Protein AF-A0A2S6NDP8-F1 (afdb_monomer)

Secondary structure (DSSP, 8-state):
-------PPPPSSHHHHHHHHT---HHHHHHHHHHHHHHHS----HHHHHHHHHHHHH-HHHHHHHHHHHHH--

pLDDT: mean 87.01, std 16.05, range [35.91, 97.69]

Organism: Rhodopila globiformis (NCBI:txid1071)

Radius of gyration: 12.85 Å; Cα contacts (8 Å, |Δi|>4): 42; chains: 1; bounding box: 30×41×29 Å

Solvent-accessible surface area (backbone atoms only — not comparable to full-atom values): 4614 Å² total; per-residue (Å²): 142,86,79,89,74,70,78,74,76,74,69,86,48,66,54,56,46,59,58,52,75,76,55,92,44,74,68,60,51,50,50,53,55,48,40,52,56,36,72,76,55,75,60,89,51,64,71,58,45,51,51,40,52,51,51,34,71,77,35,55,67,58,48,52,46,44,53,50,52,60,73,71,54,131

Foldseek 3Di:
DDDPPPPLDPQPAPLLVVVVVPDPDPVLNVLSSLLLVCLLPPDPPPVSVVSNVVSCVVPVPSNVRSNVRSVVPD

Mean predicted aligned error: 6.16 Å

Structure (mmCIF, N/CA/C/O backbone):
data_AF-A0A2S6NDP8-F1
#
_entry.id   AF-A0A2S6NDP8-F1
#
loop_
_atom_site.group_PDB
_atom_site.id
_atom_site.type_symbol
_atom_site.label_atom_id
_atom_site.label_alt_id
_atom_site.label_comp_id
_atom_site.label_asym_id
_atom_site.label_entity_id
_atom_site.label_seq_id
_atom_site.pdbx_PDB_ins_code
_atom_site.Cartn_x
_atom_site.Cartn_y
_atom_site.Cartn_z
_atom_site.occupancy
_atom_site.B_iso_or_equiv
_atom_site.auth_seq_id
_atom_site.auth_comp_id
_atom_site.auth_asym_id
_atom_site.auth_atom_id
_atom_site.pdbx_PDB_model_num
ATOM 1 N N . MET A 1 1 ?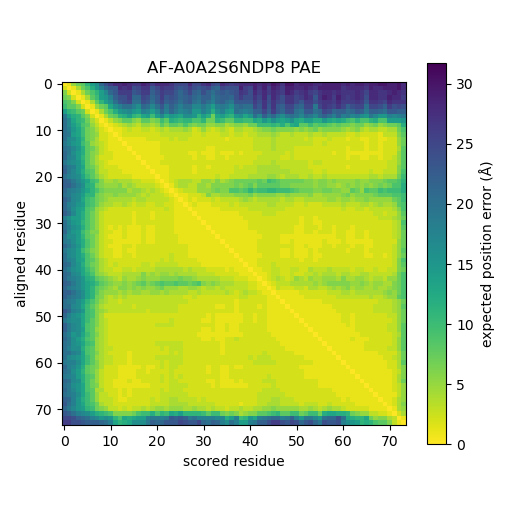 4.015 32.797 2.402 1.00 52.41 1 MET A N 1
ATOM 2 C CA . MET A 1 1 ? 2.659 32.229 2.262 1.00 52.41 1 MET A CA 1
ATOM 3 C C . MET A 1 1 ? 2.329 32.170 0.778 1.00 52.41 1 MET A C 1
ATOM 5 O O . MET A 1 1 ? 2.125 33.233 0.223 1.00 52.41 1 MET A O 1
ATOM 9 N N . LEU A 1 2 ? 2.374 30.989 0.141 1.00 40.12 2 LEU A N 1
ATOM 10 C CA . LEU A 1 2 ? 1.605 30.624 -1.066 1.00 40.12 2 LEU A CA 1
ATOM 11 C C . LEU A 1 2 ? 1.916 29.161 -1.471 1.00 40.12 2 LEU A C 1
ATOM 13 O O . LEU A 1 2 ? 2.995 28.855 -1.961 1.00 40.12 2 LEU A O 1
ATOM 17 N N . MET A 1 3 ? 0.927 28.293 -1.213 1.00 35.91 3 MET A N 1
ATOM 18 C CA . MET A 1 3 ? 0.520 27.108 -1.989 1.00 35.91 3 MET A CA 1
ATOM 19 C C . MET A 1 3 ? 1.504 25.933 -2.141 1.00 35.91 3 MET A C 1
ATOM 21 O O . MET A 1 3 ? 1.994 25.650 -3.230 1.00 35.91 3 MET A O 1
ATOM 25 N N . ALA A 1 4 ? 1.635 25.115 -1.090 1.00 41.44 4 ALA A N 1
ATOM 26 C CA . ALA A 1 4 ? 1.899 23.684 -1.266 1.00 41.44 4 ALA A CA 1
ATOM 27 C C . ALA A 1 4 ? 0.603 22.974 -1.707 1.00 41.44 4 ALA A C 1
ATOM 29 O O . ALA A 1 4 ? 0.065 22.129 -0.996 1.00 41.44 4 ALA A O 1
ATOM 30 N N . SER A 1 5 ? 0.080 23.326 -2.881 1.00 50.06 5 SER A N 1
ATOM 31 C CA . SER A 1 5 ? -0.934 22.512 -3.554 1.00 50.06 5 SER A CA 1
ATOM 32 C C . SER A 1 5 ? -0.217 21.374 -4.272 1.00 50.06 5 SER A C 1
ATOM 34 O O . SER A 1 5 ? -0.157 21.322 -5.497 1.00 50.06 5 SER A O 1
ATOM 36 N N . GLY A 1 6 ? 0.389 20.474 -3.493 1.00 45.69 6 GLY A N 1
ATOM 37 C CA . GLY A 1 6 ? 0.791 19.169 -3.994 1.00 45.69 6 GLY A CA 1
ATOM 38 C C . GLY A 1 6 ? -0.491 18.411 -4.286 1.00 45.69 6 GLY A C 1
ATOM 39 O O . GLY A 1 6 ? -1.069 17.828 -3.372 1.00 45.69 6 GLY A O 1
ATOM 40 N N . ALA A 1 7 ? -0.990 18.506 -5.519 1.00 50.28 7 ALA A N 1
ATOM 41 C CA . ALA A 1 7 ? -2.143 17.742 -5.963 1.00 50.28 7 ALA A CA 1
ATOM 42 C C . ALA A 1 7 ? -1.833 16.263 -5.706 1.00 50.28 7 ALA A C 1
ATOM 44 O O . ALA A 1 7 ? -1.030 15.656 -6.417 1.00 50.28 7 ALA A O 1
ATOM 4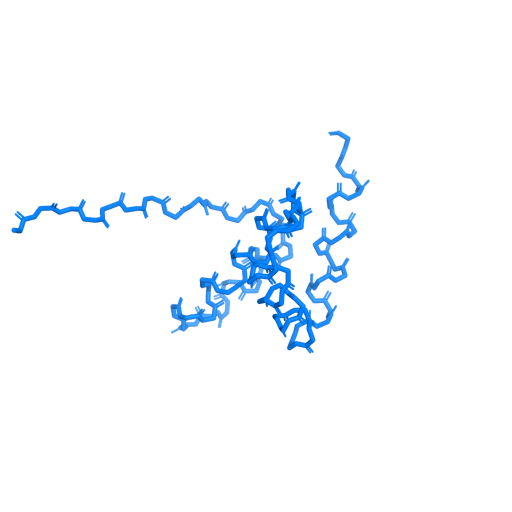5 N N . ARG A 1 8 ? -2.391 15.710 -4.622 1.00 62.44 8 ARG A N 1
ATOM 46 C CA . ARG A 1 8 ? -2.253 14.291 -4.303 1.00 62.44 8 ARG A CA 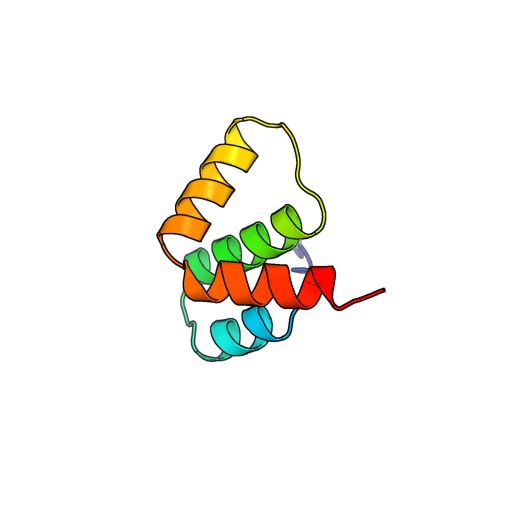1
ATOM 47 C C . ARG A 1 8 ? -2.844 13.556 -5.494 1.00 62.44 8 ARG A C 1
ATOM 49 O O . ARG A 1 8 ? -4.006 13.778 -5.834 1.00 62.44 8 ARG A O 1
ATOM 56 N N . LYS A 1 9 ? -2.018 12.767 -6.178 1.00 69.31 9 LYS A N 1
ATOM 57 C CA . LYS A 1 9 ? -2.483 11.986 -7.319 1.00 69.31 9 LYS A CA 1
ATOM 58 C C . LYS A 1 9 ? -3.607 11.078 -6.800 1.00 69.31 9 LYS A C 1
ATOM 60 O O . LYS A 1 9 ? -3.423 10.478 -5.738 1.00 69.31 9 LYS A O 1
ATOM 65 N N . PRO A 1 10 ? -4.778 11.048 -7.456 1.00 80.81 10 PRO 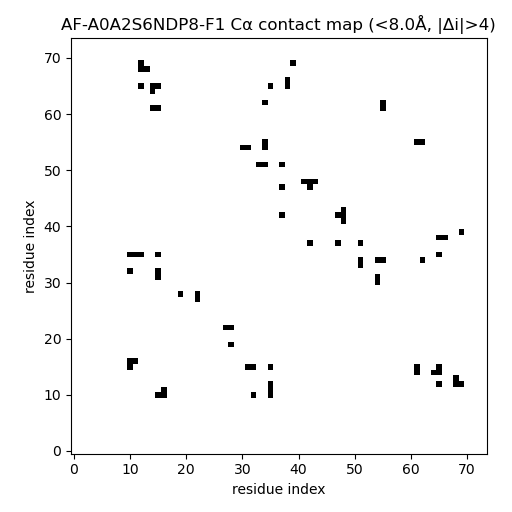A N 1
ATOM 66 C CA . PRO A 1 10 ? -5.866 10.192 -7.007 1.00 80.81 10 PRO A CA 1
ATOM 67 C C . PRO A 1 10 ? -5.404 8.727 -7.013 1.00 80.81 10 PRO A C 1
ATOM 69 O O . PRO A 1 10 ? -4.557 8.382 -7.844 1.00 80.81 10 PRO A O 1
ATOM 72 N N . PRO A 1 11 ? -5.957 7.882 -6.123 1.00 90.81 11 PRO A N 1
ATOM 73 C CA . PRO A 1 11 ? -5.603 6.471 -6.077 1.00 90.81 11 PRO A CA 1
ATOM 74 C C . PRO A 1 11 ? -5.877 5.810 -7.429 1.00 90.81 11 PRO A C 1
ATOM 76 O O . PRO A 1 11 ? -6.907 6.085 -8.066 1.00 90.81 11 PRO A O 1
ATOM 79 N N . PHE A 1 12 ? -4.936 4.982 -7.867 1.00 92.38 12 PHE A N 1
ATOM 80 C CA . PHE A 1 12 ? -4.966 4.282 -9.148 1.00 92.38 12 PHE A CA 1
ATOM 81 C C . PHE A 1 12 ? -5.832 3.018 -9.079 1.00 92.38 12 PHE A C 1
ATOM 83 O O . PHE A 1 12 ? -6.704 2.815 -9.921 1.00 92.38 12 PHE A O 1
ATOM 90 N N . THR A 1 13 ? -5.630 2.216 -8.041 1.00 95.00 13 THR A N 1
ATOM 91 C CA . THR A 1 13 ? -6.324 0.958 -7.760 1.00 95.00 13 THR A CA 1
ATOM 92 C C . THR A 1 13 ? -7.648 1.196 -7.034 1.00 95.00 13 THR A C 1
ATOM 94 O O . THR A 1 13 ? -7.827 2.166 -6.284 1.00 95.00 13 THR A O 1
ATOM 97 N N . GLN A 1 14 ? -8.612 0.301 -7.244 1.00 94.69 14 GLN A N 1
ATOM 98 C CA . GLN A 1 14 ? -9.847 0.276 -6.467 1.00 94.69 14 GLN A CA 1
ATOM 99 C C . GLN A 1 14 ? -9.594 -0.136 -5.018 1.00 94.69 14 GLN A C 1
ATOM 101 O O . GLN A 1 14 ? -10.250 0.410 -4.131 1.00 94.69 14 GLN A O 1
ATOM 106 N N . ALA A 1 15 ? -8.647 -1.043 -4.771 1.00 94.62 15 ALA A N 1
ATOM 107 C CA . ALA A 1 15 ? -8.233 -1.451 -3.432 1.00 94.62 15 ALA A CA 1
ATOM 108 C C . ALA A 1 15 ? -7.894 -0.241 -2.547 1.00 94.62 15 ALA A C 1
ATOM 110 O O . ALA A 1 15 ? -8.471 -0.055 -1.474 1.00 94.62 15 ALA A O 1
ATOM 111 N N . VAL A 1 16 ? -7.028 0.651 -3.035 1.00 94.19 16 VAL A N 1
ATOM 112 C CA . VAL A 1 16 ? -6.638 1.855 -2.288 1.00 94.19 16 VAL A CA 1
ATOM 113 C C . VAL A 1 16 ? -7.798 2.837 -2.195 1.00 94.19 16 VAL A C 1
ATOM 115 O O . VAL A 1 16 ? -8.009 3.415 -1.133 1.00 94.19 16 VAL A O 1
ATOM 118 N N . ARG A 1 17 ? -8.599 2.998 -3.257 1.00 94.81 17 ARG A N 1
ATOM 119 C CA . ARG A 1 17 ? -9.782 3.873 -3.226 1.00 94.81 17 ARG A CA 1
ATOM 120 C C . ARG A 1 17 ? -10.746 3.498 -2.099 1.00 94.81 17 ARG A C 1
ATOM 122 O O . ARG A 1 17 ? -11.096 4.374 -1.319 1.00 94.81 17 ARG A O 1
ATOM 129 N N . LYS A 1 18 ? -11.110 2.217 -1.985 1.00 93.94 18 LYS A N 1
ATOM 130 C CA . LYS A 1 18 ? -12.027 1.716 -0.948 1.00 93.94 18 LYS A CA 1
ATOM 131 C C . LYS A 1 18 ? -11.478 1.949 0.452 1.00 93.94 18 LYS A C 1
ATOM 133 O O . LYS A 1 18 ? -12.181 2.446 1.317 1.00 93.94 18 LYS A O 1
ATOM 138 N N . VAL A 1 19 ? -10.202 1.632 0.676 1.00 93.50 19 VAL A N 1
ATOM 139 C CA . VAL A 1 19 ? -9.598 1.802 2.004 1.00 93.50 19 VAL A CA 1
ATOM 140 C C . VAL A 1 19 ? -9.508 3.281 2.396 1.00 93.50 19 VAL A C 1
ATOM 142 O O . VAL A 1 19 ? -9.667 3.614 3.568 1.00 93.50 19 VAL A O 1
ATOM 145 N N . LEU A 1 20 ? -9.283 4.182 1.436 1.00 92.75 20 LEU A N 1
ATOM 146 C CA . LEU A 1 20 ? -9.249 5.621 1.703 1.00 92.75 20 LEU A CA 1
ATOM 147 C C . LEU A 1 20 ? -10.624 6.214 2.044 1.00 92.75 20 LEU A C 1
ATOM 149 O O . LEU A 1 20 ? -10.656 7.239 2.716 1.00 92.75 20 LEU A O 1
ATOM 153 N N . GLU A 1 21 ? -11.736 5.596 1.634 1.00 91.75 21 GLU A N 1
ATOM 154 C CA . GLU A 1 21 ? -13.087 6.061 1.997 1.00 91.75 21 GLU A CA 1
ATOM 155 C C . GLU A 1 21 ? -13.337 5.984 3.515 1.00 91.75 21 GLU A C 1
ATOM 157 O O . GLU A 1 21 ? -14.032 6.836 4.067 1.00 91.75 21 GLU A O 1
ATOM 162 N N . ASP A 1 22 ? -12.701 5.027 4.198 1.00 89.50 22 ASP A N 1
ATOM 163 C CA . ASP A 1 22 ? -12.871 4.781 5.636 1.00 89.50 22 ASP A CA 1
ATOM 164 C C . ASP A 1 22 ? -11.764 5.406 6.512 1.00 89.50 22 ASP A C 1
ATOM 166 O O . ASP A 1 22 ? -11.807 5.335 7.747 1.00 89.50 22 ASP A O 1
ATOM 170 N N . ILE A 1 23 ? -10.739 6.021 5.910 1.00 89.25 23 ILE A N 1
ATOM 171 C CA . ILE A 1 23 ? -9.604 6.597 6.640 1.00 89.25 23 ILE A CA 1
ATOM 172 C C . ILE A 1 23 ? -9.812 8.094 6.872 1.00 89.25 23 ILE A C 1
ATOM 174 O O . ILE A 1 23 ? -9.889 8.881 5.944 1.00 89.25 23 ILE A O 1
ATOM 178 N N . ASN A 1 24 ? -9.764 8.497 8.145 1.00 85.44 24 ASN A N 1
ATOM 179 C CA . ASN A 1 24 ? -9.737 9.905 8.570 1.00 85.44 24 ASN A CA 1
ATOM 180 C C . ASN A 1 24 ? -8.354 10.342 9.100 1.00 85.44 24 ASN A C 1
ATOM 182 O O . ASN A 1 24 ? -8.243 11.249 9.926 1.00 85.44 24 ASN A O 1
ATOM 186 N N . ASN A 1 25 ? -7.283 9.652 8.697 1.00 90.38 25 ASN A N 1
ATOM 187 C CA . ASN A 1 25 ? -5.919 9.919 9.154 1.00 90.38 25 ASN A CA 1
ATOM 188 C C . ASN A 1 25 ? -4.992 10.190 7.967 1.00 90.38 25 ASN A C 1
ATOM 190 O O . ASN A 1 25 ? -4.537 9.259 7.303 1.00 90.38 25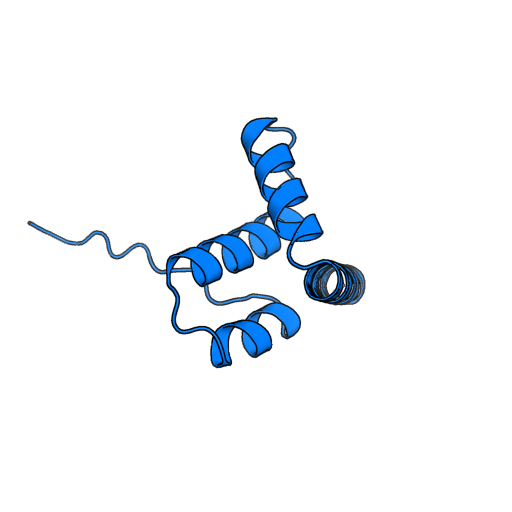 ASN A O 1
ATOM 194 N N . SER A 1 26 ? -4.617 11.457 7.793 1.00 86.88 26 SER A N 1
ATOM 195 C CA . SER A 1 26 ? -3.767 11.929 6.695 1.00 86.88 26 SER A CA 1
ATOM 196 C C . SER A 1 26 ? -2.410 11.220 6.592 1.00 86.88 26 SER A C 1
ATOM 198 O O . SER A 1 26 ? -1.843 11.135 5.506 1.00 86.88 26 SER A O 1
ATOM 200 N N . GLY A 1 27 ? -1.865 10.723 7.709 1.00 90.00 27 GLY A N 1
ATOM 201 C CA . GLY A 1 27 ? -0.616 9.957 7.716 1.00 90.00 27 GLY A CA 1
ATOM 202 C C . GLY A 1 27 ? -0.801 8.566 7.113 1.00 90.00 27 GLY A C 1
ATOM 203 O O . GLY A 1 27 ? -0.029 8.167 6.244 1.00 90.00 27 GLY A O 1
ATOM 204 N N . LYS A 1 28 ? -1.874 7.869 7.508 1.00 91.69 28 LYS A N 1
ATOM 205 C CA . LYS A 1 28 ? -2.239 6.576 6.914 1.00 91.69 28 LYS A CA 1
ATOM 206 C C . LYS A 1 28 ? -2.569 6.721 5.433 1.00 91.69 28 LYS A C 1
ATOM 208 O O . LYS A 1 28 ? -2.086 5.924 4.641 1.00 91.69 28 LYS A O 1
ATOM 213 N N . GLU A 1 29 ? -3.318 7.755 5.050 1.00 93.31 29 GLU A N 1
ATOM 214 C CA . GLU A 1 29 ? -3.603 8.037 3.635 1.00 93.31 29 GLU A CA 1
ATOM 215 C C . GLU A 1 29 ? -2.314 8.164 2.815 1.00 93.31 29 GLU A C 1
ATOM 217 O O . GLU A 1 29 ? -2.174 7.539 1.766 1.00 93.31 29 GLU A O 1
ATOM 222 N N . ALA A 1 30 ? -1.351 8.951 3.307 1.00 92.50 30 ALA A N 1
ATOM 223 C CA . ALA A 1 30 ? -0.078 9.159 2.628 1.00 92.50 30 ALA A CA 1
ATOM 224 C C . ALA A 1 30 ? 0.740 7.866 2.506 1.00 92.50 30 ALA A C 1
ATOM 226 O O . ALA A 1 30 ? 1.390 7.662 1.483 1.00 92.50 30 ALA A O 1
ATOM 227 N N . ASP A 1 31 ? 0.703 6.993 3.514 1.00 94.44 31 ASP A N 1
ATOM 228 C CA . ASP A 1 31 ? 1.363 5.689 3.457 1.00 94.44 31 ASP A CA 1
ATOM 229 C C . ASP A 1 31 ? 0.711 4.762 2.425 1.00 94.44 31 ASP A C 1
ATOM 231 O O . ASP A 1 31 ? 1.421 4.115 1.657 1.00 94.44 31 ASP A O 1
ATOM 235 N N . LEU A 1 32 ? -0.620 4.723 2.343 1.00 94.69 32 LEU A N 1
ATOM 236 C CA . LEU 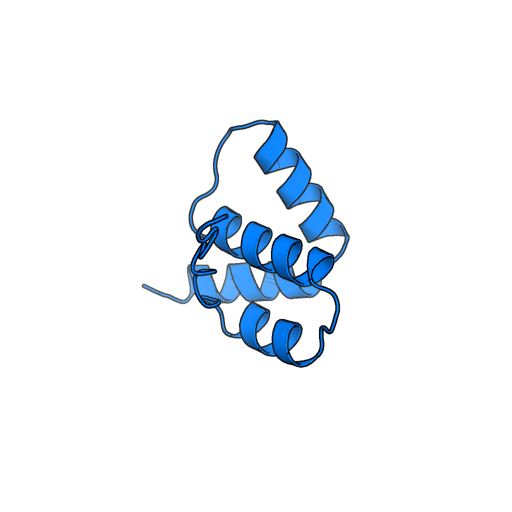A 1 32 ? -1.306 3.875 1.364 1.00 94.69 32 LEU A CA 1
ATOM 237 C C . LEU A 1 32 ? -1.101 4.360 -0.074 1.00 94.69 32 LEU A C 1
ATOM 239 O O . LEU A 1 32 ? -0.806 3.555 -0.954 1.00 94.69 32 LEU A O 1
ATOM 243 N N . LEU A 1 33 ? -1.171 5.674 -0.300 1.00 94.56 33 LEU A N 1
ATOM 244 C CA . LEU A 1 33 ? -0.859 6.273 -1.600 1.00 94.56 33 LEU A CA 1
ATOM 245 C C . LEU A 1 33 ? 0.616 6.075 -1.976 1.00 94.56 33 LEU A C 1
ATOM 247 O O . LEU A 1 33 ? 0.937 5.849 -3.141 1.00 94.56 33 LEU A O 1
ATOM 251 N N . PHE A 1 34 ? 1.525 6.140 -0.997 1.00 95.00 34 PHE A N 1
ATOM 252 C CA . PHE A 1 34 ? 2.935 5.828 -1.216 1.00 95.00 34 PHE A CA 1
ATOM 253 C C . PHE A 1 34 ? 3.129 4.363 -1.613 1.00 95.00 34 PHE A C 1
ATOM 255 O O . PHE A 1 34 ? 3.879 4.092 -2.549 1.00 95.00 34 PHE A O 1
ATOM 262 N N . LEU A 1 35 ? 2.470 3.430 -0.915 1.00 95.81 35 LEU A N 1
ATOM 263 C CA . LEU A 1 35 ? 2.550 2.006 -1.229 1.00 95.81 35 LEU A CA 1
ATOM 264 C C . LEU A 1 35 ? 2.082 1.746 -2.660 1.00 95.81 35 LEU A C 1
ATOM 266 O O . LEU A 1 35 ? 2.805 1.112 -3.417 1.00 95.81 35 LEU A O 1
ATOM 270 N N . GLU A 1 36 ? 0.925 2.281 -3.044 1.00 95.38 36 GLU A N 1
ATOM 271 C CA . GLU A 1 36 ? 0.394 2.136 -4.400 1.00 95.38 36 GLU A CA 1
ATOM 272 C C . GLU A 1 36 ? 1.360 2.661 -5.463 1.00 95.38 36 GLU A C 1
ATOM 274 O O . GLU A 1 36 ? 1.694 1.954 -6.411 1.00 95.38 36 GLU A O 1
ATOM 279 N N . ALA A 1 37 ? 1.860 3.886 -5.282 1.00 94.00 37 ALA A N 1
ATOM 280 C CA . ALA A 1 37 ? 2.805 4.486 -6.2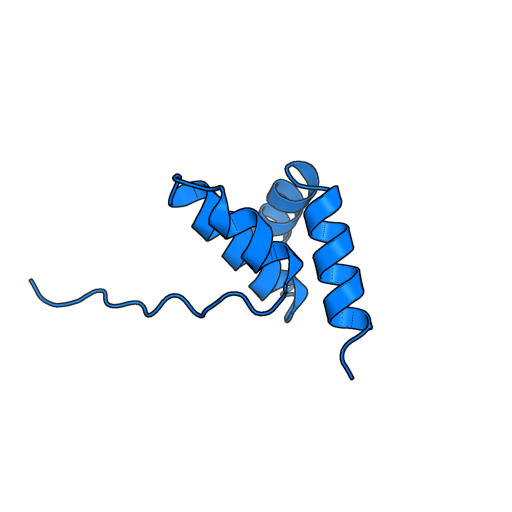14 1.00 94.00 37 ALA A CA 1
ATOM 281 C C . ALA A 1 37 ? 4.103 3.670 -6.324 1.00 94.00 37 ALA A C 1
ATOM 283 O O . ALA A 1 37 ? 4.674 3.562 -7.410 1.00 94.00 37 ALA A O 1
ATOM 284 N N . TRP A 1 38 ? 4.565 3.086 -5.214 1.00 94.44 38 TRP A N 1
ATOM 285 C CA . TRP A 1 38 ? 5.736 2.218 -5.208 1.00 94.44 38 TRP A CA 1
ATOM 286 C C . TRP A 1 38 ? 5.467 0.875 -5.897 1.00 94.44 38 TRP A C 1
ATOM 288 O O . TRP A 1 38 ? 6.322 0.429 -6.647 1.00 94.44 38 TRP A O 1
ATOM 298 N N . GLU A 1 39 ? 4.305 0.243 -5.704 1.00 93.88 39 GLU A N 1
ATOM 299 C CA . GLU A 1 39 ? 3.960 -1.019 -6.388 1.00 93.88 39 GLU A CA 1
ATOM 300 C C . GLU A 1 39 ? 3.791 -0.811 -7.907 1.00 93.88 39 GLU A C 1
ATOM 302 O O . GLU A 1 39 ? 4.168 -1.677 -8.693 1.00 93.88 39 GLU A O 1
ATOM 307 N N . MET A 1 40 ? 3.311 0.363 -8.343 1.00 93.44 40 MET A N 1
ATOM 308 C CA . MET A 1 40 ? 3.259 0.729 -9.767 1.00 93.44 40 MET A CA 1
ATOM 309 C C . MET A 1 40 ? 4.647 0.902 -10.392 1.00 93.44 40 MET A C 1
ATOM 311 O O . MET A 1 40 ? 4.863 0.546 -11.550 1.00 93.44 40 MET A O 1
ATOM 315 N N . GLN A 1 41 ? 5.583 1.499 -9.652 1.00 92.81 41 GLN A N 1
ATOM 316 C CA . GLN A 1 41 ? 6.944 1.730 -10.125 1.00 92.81 41 GLN A CA 1
ATOM 317 C C . GLN A 1 41 ? 7.954 1.477 -9.000 1.00 92.81 41 GLN A C 1
ATOM 319 O O . GLN A 1 41 ? 8.437 2.426 -8.365 1.00 92.81 41 GLN A O 1
ATOM 324 N N . PRO A 1 42 ? 8.314 0.202 -8.760 1.00 91.06 42 PRO A N 1
ATOM 325 C CA . PRO A 1 42 ? 9.257 -0.137 -7.711 1.00 91.06 42 PRO A CA 1
ATOM 326 C C . PRO A 1 42 ? 10.607 0.528 -7.965 1.00 91.06 42 PRO A C 1
ATOM 328 O O . PRO A 1 42 ? 11.155 0.498 -9.067 1.00 91.06 42 PRO A O 1
ATOM 331 N N . THR A 1 43 ? 11.162 1.128 -6.917 1.00 92.31 43 THR A N 1
ATOM 332 C CA . THR A 1 43 ? 12.502 1.719 -6.935 1.00 92.31 43 THR A CA 1
ATOM 333 C C . THR A 1 43 ? 13.435 0.968 -5.991 1.00 92.31 43 THR A C 1
ATOM 335 O O . THR A 1 43 ? 13.019 0.511 -4.923 1.00 92.31 43 THR A O 1
ATOM 338 N N . ASN A 1 44 ? 14.714 0.892 -6.370 1.00 90.00 44 ASN A N 1
ATOM 339 C CA . ASN A 1 44 ? 15.784 0.256 -5.594 1.00 90.00 44 ASN A CA 1
ATOM 340 C C . ASN A 1 44 ? 16.376 1.176 -4.513 1.00 90.00 44 ASN A C 1
ATOM 342 O O . ASN A 1 44 ? 17.362 0.829 -3.863 1.00 90.00 44 ASN A O 1
ATOM 346 N N . LEU A 1 45 ? 15.810 2.371 -4.323 1.00 94.31 45 LEU A N 1
ATOM 347 C CA . LEU A 1 45 ? 16.198 3.249 -3.226 1.00 94.31 45 LEU A CA 1
ATOM 348 C C . LEU A 1 45 ? 15.853 2.580 -1.893 1.00 94.31 45 LEU A C 1
ATOM 350 O O . LEU A 1 45 ? 14.680 2.460 -1.543 1.00 94.31 45 LEU A O 1
ATOM 354 N N . LEU A 1 46 ? 16.884 2.214 -1.125 1.00 92.44 46 LEU A N 1
ATOM 355 C CA . LEU A 1 46 ? 16.755 1.449 0.119 1.00 92.44 46 LEU A CA 1
ATOM 356 C C . LEU A 1 46 ? 15.686 2.013 1.066 1.00 92.44 46 LEU A C 1
ATOM 358 O O . LEU A 1 46 ? 14.868 1.263 1.593 1.00 92.44 46 LEU A O 1
ATOM 362 N N . GLY A 1 47 ? 15.652 3.335 1.251 1.00 95.06 47 GLY A N 1
ATOM 363 C CA . GLY A 1 47 ? 14.656 3.983 2.109 1.00 95.06 47 GLY A CA 1
ATOM 364 C C . GLY A 1 47 ? 13.216 3.773 1.629 1.00 95.06 47 GLY A C 1
ATOM 365 O O . GLY A 1 47 ? 12.333 3.491 2.438 1.00 95.06 47 GLY A O 1
ATOM 366 N N . ALA A 1 48 ? 12.978 3.846 0.318 1.00 93.25 48 ALA A N 1
ATOM 367 C CA . ALA A 1 48 ? 11.659 3.613 -0.263 1.00 93.25 48 ALA A CA 1
ATOM 368 C C . ALA A 1 48 ? 11.258 2.135 -0.167 1.00 93.25 48 ALA A C 1
ATOM 370 O O . ALA A 1 48 ? 10.142 1.837 0.250 1.00 93.25 48 ALA A O 1
ATOM 371 N N . THR A 1 49 ? 12.184 1.216 -0.459 1.00 95.56 49 THR A N 1
ATOM 372 C CA . THR A 1 49 ? 11.966 -0.232 -0.320 1.00 95.56 49 THR A CA 1
ATOM 373 C C . THR A 1 49 ? 11.615 -0.618 1.119 1.00 95.56 49 THR A C 1
ATOM 375 O O . THR A 1 49 ? 10.675 -1.382 1.351 1.00 95.56 49 THR A O 1
ATOM 378 N N . LEU A 1 50 ? 12.338 -0.076 2.106 1.00 96.94 50 LEU A N 1
ATOM 379 C CA . LEU A 1 50 ? 12.077 -0.338 3.524 1.00 96.94 50 LEU A CA 1
ATOM 380 C C . LEU A 1 50 ? 10.715 0.204 3.954 1.00 96.94 50 LEU A C 1
ATOM 382 O O . LEU A 1 50 ? 9.964 -0.516 4.615 1.00 96.94 50 LEU A O 1
ATOM 386 N N . ARG A 1 51 ? 10.378 1.433 3.548 1.00 96.12 51 ARG A N 1
ATOM 387 C CA . ARG A 1 51 ? 9.076 2.035 3.846 1.00 96.12 51 ARG A CA 1
ATOM 388 C C . ARG A 1 51 ? 7.934 1.226 3.228 1.00 96.12 51 ARG A C 1
ATOM 390 O O . ARG A 1 51 ? 7.011 0.855 3.945 1.00 96.12 51 ARG A O 1
ATOM 397 N N . ALA A 1 52 ? 8.027 0.869 1.947 1.00 96.12 52 ALA A N 1
ATOM 398 C CA . ALA A 1 52 ? 7.033 0.024 1.284 1.00 96.12 52 ALA A CA 1
ATOM 399 C C . ALA A 1 52 ? 6.876 -1.321 2.012 1.00 96.12 52 ALA A C 1
ATOM 401 O O . ALA A 1 52 ? 5.766 -1.729 2.341 1.00 96.12 52 ALA A O 1
ATOM 402 N N . SER A 1 53 ? 7.988 -1.964 2.384 1.00 95.81 53 SER A N 1
ATOM 403 C CA . SER A 1 53 ? 7.972 -3.225 3.139 1.00 95.81 53 SER A CA 1
ATOM 404 C C . SER A 1 53 ? 7.297 -3.101 4.510 1.00 95.81 53 SER A C 1
ATOM 406 O O . SER A 1 53 ? 6.620 -4.028 4.956 1.00 95.81 53 SER A O 1
ATOM 408 N N . GLN A 1 54 ? 7.485 -1.980 5.211 1.00 97.69 54 GLN A N 1
ATOM 409 C CA . GLN A 1 54 ? 6.805 -1.706 6.481 1.00 97.69 54 GLN A CA 1
ATOM 410 C C . GLN A 1 54 ? 5.296 -1.543 6.276 1.00 97.69 54 GLN A C 1
ATOM 412 O O . GLN A 1 54 ? 4.521 -2.189 6.981 1.00 97.69 54 GLN A O 1
ATOM 417 N N . ILE A 1 55 ? 4.883 -0.757 5.280 1.00 96.75 55 ILE A N 1
ATOM 418 C CA . ILE A 1 55 ? 3.466 -0.510 4.990 1.00 96.75 55 ILE A CA 1
ATOM 419 C C . ILE A 1 55 ? 2.774 -1.801 4.531 1.00 96.75 55 ILE A C 1
ATOM 421 O O . ILE A 1 55 ? 1.679 -2.092 5.005 1.00 96.75 55 ILE A O 1
ATOM 425 N N . ARG A 1 56 ? 3.426 -2.634 3.706 1.00 96.50 56 ARG A N 1
ATOM 426 C CA . ARG A 1 56 ? 2.915 -3.962 3.312 1.00 96.50 56 ARG A CA 1
ATOM 427 C C . ARG A 1 56 ? 2.704 -4.883 4.504 1.00 96.50 56 ARG A C 1
ATOM 429 O O . ARG A 1 56 ? 1.683 -5.550 4.581 1.00 96.50 56 ARG A O 1
ATOM 436 N N . ARG A 1 57 ? 3.650 -4.920 5.448 1.00 97.06 57 ARG A N 1
ATOM 437 C CA . ARG A 1 57 ? 3.502 -5.728 6.670 1.00 97.06 57 ARG A CA 1
ATOM 438 C C . ARG A 1 57 ? 2.348 -5.247 7.546 1.00 97.06 57 ARG A C 1
ATOM 440 O O . ARG A 1 57 ? 1.687 -6.075 8.160 1.00 97.06 57 ARG A O 1
ATOM 447 N N . ALA A 1 58 ? 2.103 -3.939 7.586 1.00 95.94 58 ALA A N 1
ATOM 448 C CA . ALA A 1 58 ? 0.961 -3.369 8.293 1.00 95.94 58 ALA A CA 1
ATOM 449 C C . ALA A 1 58 ? -0.376 -3.583 7.553 1.00 95.94 58 ALA A C 1
ATOM 451 O O . ALA A 1 58 ? -1.419 -3.606 8.197 1.00 95.94 58 ALA A O 1
ATOM 452 N N . ASN A 1 59 ? -0.351 -3.758 6.225 1.00 95.88 59 ASN A N 1
ATOM 453 C CA . ASN A 1 59 ? -1.538 -3.862 5.370 1.00 95.88 59 ASN A CA 1
ATOM 454 C C . ASN A 1 59 ? -1.410 -5.031 4.363 1.00 95.88 59 ASN A C 1
ATOM 456 O O . ASN A 1 59 ? -1.405 -4.803 3.150 1.00 95.88 59 ASN A O 1
ATOM 460 N N . PRO A 1 60 ? -1.282 -6.290 4.829 1.00 95.81 60 PRO A N 1
ATOM 461 C CA . PRO A 1 60 ? -0.939 -7.419 3.961 1.00 95.81 60 PRO A CA 1
ATOM 462 C C . PRO A 1 60 ? -2.024 -7.733 2.926 1.00 95.81 60 PRO A C 1
ATOM 464 O O . PRO A 1 60 ? -1.700 -8.064 1.788 1.00 95.81 60 PRO A O 1
ATOM 467 N N . GLN A 1 61 ? -3.299 -7.597 3.301 1.00 95.94 61 GLN A N 1
ATOM 468 C CA . GLN A 1 61 ? -4.422 -7.828 2.394 1.00 95.94 61 GLN A CA 1
ATOM 469 C C . GLN A 1 61 ? -4.481 -6.762 1.293 1.00 95.94 61 GLN A C 1
ATOM 471 O O . GLN A 1 61 ? -4.521 -7.104 0.116 1.00 95.94 61 GLN A O 1
ATOM 476 N N . LEU A 1 62 ? -4.389 -5.482 1.666 1.00 95.50 62 LEU A N 1
ATOM 477 C CA . LEU A 1 62 ? -4.389 -4.379 0.705 1.00 95.50 62 LEU A CA 1
ATOM 478 C C . LEU A 1 62 ? -3.230 -4.496 -0.295 1.00 95.50 62 LEU A C 1
ATOM 480 O O . LEU A 1 62 ? -3.421 -4.278 -1.484 1.00 95.50 62 LEU A O 1
ATOM 484 N N . ALA A 1 63 ? -2.035 -4.879 0.165 1.00 96.12 63 ALA A N 1
ATOM 485 C CA . ALA A 1 63 ? -0.895 -5.087 -0.724 1.00 96.12 63 ALA A CA 1
ATOM 486 C C . ALA A 1 63 ? -1.154 -6.189 -1.768 1.00 96.12 63 ALA A C 1
ATOM 488 O O . ALA A 1 63 ? -0.748 -6.045 -2.918 1.00 96.12 63 ALA A O 1
ATOM 489 N N . ALA A 1 64 ? -1.833 -7.275 -1.384 1.00 95.44 64 ALA A N 1
ATOM 490 C CA . ALA A 1 64 ? -2.201 -8.343 -2.311 1.00 95.44 64 ALA A CA 1
ATOM 491 C C . ALA A 1 64 ? -3.267 -7.892 -3.323 1.00 95.44 64 ALA A C 1
ATOM 493 O O . ALA A 1 64 ? -3.184 -8.254 -4.494 1.00 95.44 64 ALA A O 1
ATOM 494 N N . GLU A 1 65 ? -4.239 -7.086 -2.891 1.00 96.38 65 GLU A N 1
ATOM 495 C CA . GLU A 1 65 ? -5.270 -6.525 -3.771 1.00 96.38 65 GLU A CA 1
ATOM 496 C C . GLU A 1 65 ? -4.666 -5.547 -4.794 1.00 96.38 65 GLU A C 1
ATOM 498 O O . GLU A 1 65 ? -4.950 -5.668 -5.984 1.00 96.38 65 GLU A O 1
ATOM 503 N N . ILE A 1 66 ? -3.759 -4.656 -4.367 1.00 94.88 66 ILE A N 1
ATOM 504 C CA . ILE A 1 66 ? -3.007 -3.763 -5.269 1.00 94.88 66 ILE A CA 1
ATOM 505 C C . ILE A 1 66 ? -2.220 -4.579 -6.301 1.00 94.88 66 ILE A C 1
ATOM 507 O O . ILE 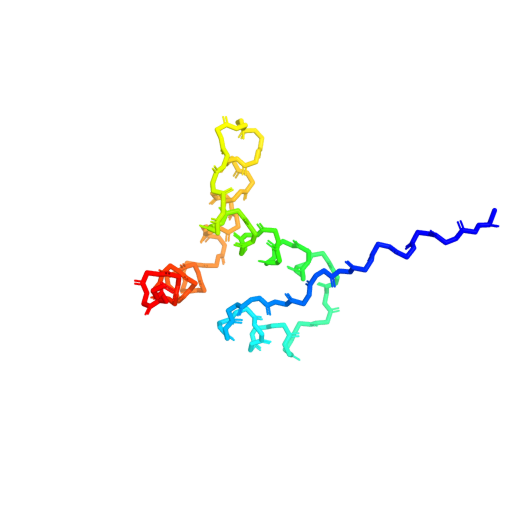A 1 66 ? -2.330 -4.327 -7.498 1.00 94.88 66 ILE A O 1
ATOM 511 N N . ASP A 1 67 ? -1.439 -5.568 -5.857 1.00 94.06 67 ASP A N 1
ATOM 512 C CA . ASP A 1 67 ? -0.624 -6.410 -6.742 1.00 94.06 67 ASP A CA 1
ATOM 513 C C . ASP A 1 67 ? -1.484 -7.171 -7.767 1.00 94.06 67 ASP A C 1
ATOM 515 O O . ASP A 1 67 ? -1.127 -7.247 -8.945 1.00 94.06 67 ASP A O 1
ATOM 519 N N . ALA A 1 68 ? -2.644 -7.685 -7.347 1.00 94.88 68 ALA A N 1
ATOM 520 C CA . ALA A 1 68 ? -3.591 -8.351 -8.236 1.00 94.88 68 ALA A CA 1
ATOM 521 C C . ALA A 1 68 ? -4.177 -7.392 -9.285 1.00 94.88 68 ALA A C 1
ATOM 523 O O . ALA A 1 68 ? -4.249 -7.748 -10.462 1.00 94.88 68 ALA A O 1
ATOM 524 N N . GLU A 1 69 ? -4.560 -6.176 -8.887 1.00 94.94 69 GLU A N 1
ATOM 525 C CA . GLU A 1 69 ? -5.084 -5.164 -9.809 1.00 94.94 69 GLU A CA 1
ATOM 526 C C . GLU A 1 69 ? -4.026 -4.691 -10.813 1.00 94.94 69 GLU A C 1
ATOM 528 O O . GLU A 1 69 ? -4.314 -4.605 -12.007 1.00 94.94 69 GLU A O 1
ATOM 533 N N . LEU A 1 70 ? -2.792 -4.444 -10.363 1.00 92.50 70 LEU A N 1
ATOM 534 C CA . LEU A 1 70 ? -1.699 -4.000 -11.234 1.00 92.50 70 LEU A CA 1
ATOM 535 C C . LEU A 1 70 ? -1.269 -5.077 -12.235 1.00 92.50 70 LEU A C 1
ATOM 537 O O . LEU A 1 70 ? -0.942 -4.752 -13.371 1.00 92.50 70 LEU A O 1
ATOM 541 N N . LYS A 1 71 ? -1.293 -6.358 -11.847 1.00 90.25 71 LYS A N 1
ATOM 542 C CA . LYS A 1 71 ? -1.004 -7.481 -12.758 1.00 90.25 71 LYS A CA 1
ATOM 543 C C . LYS A 1 71 ? -2.164 -7.809 -13.697 1.00 90.25 71 LYS A C 1
ATOM 545 O O . LYS A 1 71 ? -1.938 -8.390 -14.755 1.00 90.25 71 LYS A O 1
ATOM 550 N N . GLY A 1 72 ? -3.394 -7.490 -13.295 1.00 83.25 72 GLY A N 1
ATOM 551 C CA . GLY A 1 72 ? -4.602 -7.677 -14.098 1.00 83.25 72 GLY A CA 1
ATOM 552 C C . GLY A 1 72 ? -4.856 -6.561 -15.116 1.00 83.25 72 GLY A C 1
ATOM 553 O O . GLY A 1 72 ? -5.657 -6.757 -16.028 1.00 83.25 72 GLY A O 1
ATOM 554 N N . HIS A 1 73 ? -4.188 -5.412 -14.978 1.00 60.22 73 HIS A N 1
ATOM 555 C CA . HIS A 1 73 ? -4.252 -4.299 -15.922 1.00 60.22 73 HIS A CA 1
ATOM 556 C C . HIS A 1 73 ? -3.193 -4.465 -17.038 1.00 60.22 73 HIS A C 1
ATOM 558 O O . HIS A 1 73 ? -2.002 -4.434 -16.727 1.00 60.22 73 HIS A O 1
ATOM 564 N N . PRO A 1 74 ? -3.591 -4.657 -18.316 1.00 45.75 74 PRO A N 1
ATOM 565 C CA . PRO A 1 74 ? -2.672 -4.644 -19.458 1.00 45.75 74 PRO 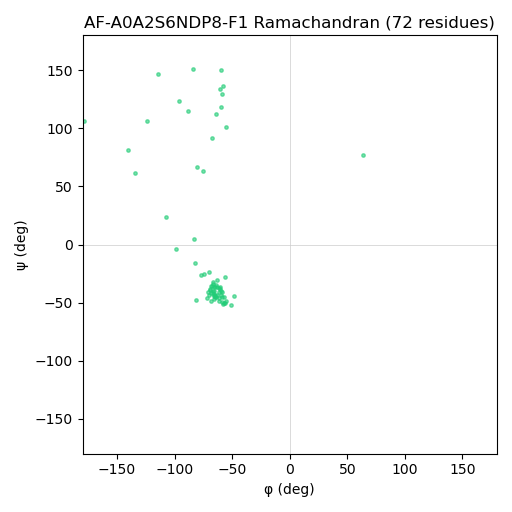A CA 1
ATOM 566 C C . PRO A 1 74 ? -2.147 -3.241 -19.792 1.00 45.75 74 PRO A C 1
ATOM 568 O O . PRO A 1 74 ? -2.865 -2.247 -19.522 1.00 45.75 74 PRO A O 1
#

Sequence (74 aa):
MLMASGARKPPFTQAVRKVLEDINNSGKEADLLFLEAWEMQPTNLLGATLRASQIRRANPQLAAEIDAELKGHP